Protein AF-A0A1A8PU04-F1 (afdb_monomer)

pLDDT: mean 86.47, std 7.39, range [62.0, 94.81]

Mean predicted aligned error: 5.09 Å

Structure (mmCIF, N/CA/C/O backbone):
data_AF-A0A1A8PU04-F1
#
_entry.id   AF-A0A1A8PU04-F1
#
loop_
_atom_site.group_PDB
_atom_site.id
_atom_site.type_symbol
_atom_site.label_atom_id
_atom_site.label_alt_id
_atom_site.label_comp_id
_atom_site.label_asym_id
_atom_site.label_entity_id
_atom_site.label_seq_id
_atom_site.pdbx_PDB_ins_code
_atom_site.Cartn_x
_atom_site.Cartn_y
_atom_site.Cartn_z
_atom_site.occupancy
_atom_site.B_iso_or_equiv
_atom_site.auth_seq_id
_atom_site.auth_comp_id
_atom_site.auth_asym_id
_atom_site.auth_atom_id
_atom_site.pdbx_PDB_model_num
ATOM 1 N N . MET A 1 1 ? -15.884 2.341 -3.266 1.00 71.75 1 MET A N 1
ATOM 2 C CA . MET A 1 1 ? -15.063 2.088 -2.058 1.00 71.75 1 MET A CA 1
ATOM 3 C C . MET A 1 1 ? -14.270 0.855 -2.393 1.00 71.75 1 MET A C 1
ATOM 5 O O . MET A 1 1 ? -14.904 -0.117 -2.758 1.00 71.75 1 MET A O 1
ATOM 9 N N . HIS A 1 2 ? -12.945 0.910 -2.339 1.00 84.69 2 HIS A N 1
ATOM 10 C CA . HIS A 1 2 ? -12.124 -0.139 -2.931 1.00 84.69 2 HIS A CA 1
ATOM 11 C C . HIS A 1 2 ? -11.698 -1.188 -1.906 1.00 84.69 2 HIS A C 1
ATOM 13 O O . HIS A 1 2 ? -11.709 -0.946 -0.691 1.00 84.69 2 HIS A O 1
ATOM 19 N N . VAL A 1 3 ? -11.259 -2.332 -2.421 1.00 87.44 3 VAL A N 1
ATOM 20 C CA . VAL A 1 3 ? -10.512 -3.346 -1.676 1.00 87.44 3 VAL A CA 1
ATOM 21 C C . VAL A 1 3 ? -9.138 -3.483 -2.315 1.00 87.44 3 VAL A C 1
ATOM 23 O O . VAL A 1 3 ? -9.044 -3.667 -3.527 1.00 87.44 3 VAL A O 1
ATOM 26 N N . LEU A 1 4 ? -8.089 -3.377 -1.499 1.00 90.62 4 LEU A N 1
ATOM 27 C CA . LEU A 1 4 ? -6.709 -3.594 -1.923 1.00 90.62 4 LEU A CA 1
ATOM 28 C C . LEU A 1 4 ? -6.301 -5.015 -1.545 1.00 90.62 4 LEU A C 1
ATOM 30 O O . LEU A 1 4 ? -6.400 -5.392 -0.372 1.00 90.62 4 LEU A O 1
ATOM 34 N N . MET A 1 5 ? -5.842 -5.787 -2.521 1.00 91.81 5 MET A N 1
ATOM 35 C CA . MET A 1 5 ? -5.307 -7.124 -2.300 1.00 91.81 5 MET A CA 1
ATOM 36 C C . MET A 1 5 ? -3.886 -7.221 -2.857 1.00 91.81 5 MET A C 1
ATOM 38 O O . MET A 1 5 ? -3.471 -6.421 -3.696 1.00 91.81 5 MET A O 1
ATOM 42 N N . THR A 1 6 ? -3.118 -8.165 -2.327 1.00 91.25 6 THR A N 1
ATOM 43 C CA . THR A 1 6 ? -1.840 -8.573 -2.909 1.00 91.25 6 THR A CA 1
ATOM 44 C C . THR A 1 6 ? -2.094 -9.527 -4.078 1.00 91.25 6 THR A C 1
ATOM 46 O O . THR A 1 6 ? -3.140 -10.175 -4.137 1.00 91.25 6 THR A O 1
ATOM 49 N N . ASP A 1 7 ? -1.121 -9.686 -4.966 1.00 87.69 7 ASP A N 1
ATOM 50 C CA . ASP A 1 7 ? -1.103 -10.713 -6.020 1.00 87.69 7 ASP A CA 1
ATOM 51 C C . ASP A 1 7 ? -1.276 -12.147 -5.490 1.00 87.69 7 ASP A C 1
ATOM 53 O O . ASP A 1 7 ? -1.918 -12.977 -6.130 1.00 87.69 7 ASP A O 1
ATOM 57 N N . GLU A 1 8 ? -0.796 -12.426 -4.275 1.00 88.50 8 GLU A N 1
ATOM 58 C CA . GLU A 1 8 ? -1.059 -13.689 -3.565 1.00 88.50 8 GLU A CA 1
ATOM 59 C C . GLU A 1 8 ? -2.519 -13.859 -3.080 1.00 88.50 8 GLU A C 1
ATOM 61 O O . GLU A 1 8 ? -2.841 -14.848 -2.421 1.00 88.50 8 GLU A O 1
ATOM 66 N N . GLY A 1 9 ? -3.411 -12.900 -3.348 1.00 88.94 9 GLY A N 1
ATOM 67 C CA . GLY A 1 9 ? -4.823 -12.944 -2.957 1.00 88.94 9 GLY A CA 1
ATOM 68 C C . GLY A 1 9 ? -5.105 -12.565 -1.499 1.00 88.94 9 GLY A C 1
ATOM 69 O O . GLY A 1 9 ? -6.198 -12.835 -1.000 1.00 88.94 9 GLY A O 1
ATOM 70 N N . LYS A 1 10 ? -4.149 -11.943 -0.794 1.00 91.19 10 LYS A N 1
ATOM 71 C CA . LYS A 1 10 ? -4.339 -11.482 0.590 1.00 91.19 10 LYS A CA 1
ATOM 72 C C . LYS A 1 10 ? -4.933 -10.083 0.621 1.00 91.19 10 LYS A C 1
ATOM 74 O O . LYS A 1 10 ? -4.483 -9.190 -0.086 1.00 91.19 10 LYS A O 1
ATOM 79 N N . TYR A 1 11 ? -5.882 -9.856 1.515 1.00 91.31 11 TYR A N 1
ATOM 80 C CA . TYR A 1 11 ? -6.489 -8.553 1.759 1.00 91.31 11 TYR A CA 1
ATOM 81 C C . TYR A 1 11 ? -5.567 -7.659 2.578 1.00 91.31 11 TYR A C 1
ATOM 83 O O . TYR A 1 11 ? -5.109 -8.052 3.651 1.00 91.31 11 TYR A O 1
ATOM 91 N N . VAL A 1 12 ? -5.362 -6.424 2.126 1.00 91.25 12 VAL A N 1
ATOM 92 C CA . VAL A 1 12 ? -4.657 -5.403 2.902 1.00 91.25 12 VAL A CA 1
ATOM 93 C C . VAL A 1 12 ? -5.647 -4.718 3.836 1.00 91.25 12 VAL A C 1
ATOM 95 O O . VAL A 1 12 ? -6.555 -4.008 3.401 1.00 91.25 12 VAL A O 1
ATOM 98 N N . VAL A 1 13 ? -5.480 -4.927 5.140 1.00 91.00 13 VAL A N 1
ATOM 99 C CA . VAL A 1 13 ? -6.405 -4.436 6.165 1.00 91.00 13 VAL A CA 1
ATOM 100 C C . VAL A 1 13 ? -5.680 -3.713 7.291 1.00 91.00 13 VAL A C 1
ATOM 102 O O . VAL A 1 13 ? -4.506 -3.952 7.570 1.00 91.00 13 VAL A O 1
ATOM 105 N N . VAL A 1 14 ? -6.421 -2.858 7.993 1.00 90.00 14 VAL A N 1
ATOM 106 C CA . VAL A 1 14 ? -5.985 -2.288 9.269 1.00 90.00 14 VAL A CA 1
ATOM 107 C C . VAL A 1 14 ? -6.185 -3.329 10.369 1.00 90.00 14 VAL A C 1
ATOM 109 O O . VAL A 1 14 ? -7.302 -3.796 10.589 1.00 90.00 14 VAL A O 1
ATOM 112 N N . GLN A 1 15 ? -5.117 -3.667 11.087 1.00 86.44 15 GLN A N 1
ATOM 113 C CA . GLN A 1 15 ? -5.163 -4.518 12.275 1.00 86.44 15 GLN A CA 1
ATOM 114 C C . GLN A 1 15 ? -4.695 -3.764 13.513 1.00 86.44 15 GLN A C 1
ATOM 116 O O . GLN A 1 15 ? -3.767 -2.959 13.458 1.00 86.44 15 GLN A O 1
ATOM 121 N N . ARG A 1 16 ? -5.309 -4.065 14.660 1.00 80.19 16 ARG A N 1
ATOM 122 C CA . ARG A 1 16 ? -4.827 -3.603 15.964 1.00 80.19 16 ARG A CA 1
ATOM 123 C C . ARG A 1 16 ? -3.724 -4.545 16.444 1.00 80.19 16 ARG A C 1
ATOM 125 O O . ARG A 1 16 ? -3.962 -5.739 16.606 1.00 80.19 16 ARG A O 1
ATOM 132 N N . SER A 1 17 ? -2.533 -4.010 16.683 1.00 71.31 17 SER A N 1
ATOM 133 C CA . SER A 1 17 ? -1.450 -4.736 17.348 1.00 71.31 17 SER A CA 1
ATOM 134 C C . SER A 1 17 ? -1.746 -4.926 18.842 1.00 71.31 17 SER A C 1
ATOM 136 O O . SER A 1 17 ? -2.577 -4.229 19.432 1.00 71.31 17 SER A O 1
ATOM 138 N N . SER A 1 18 ? -1.015 -5.835 19.490 1.00 67.12 18 SER A N 1
ATOM 139 C CA . SER A 1 18 ? -1.106 -6.086 20.937 1.00 67.12 18 SER A CA 1
ATOM 140 C C . SER A 1 18 ? -0.756 -4.873 21.814 1.00 67.12 18 SER A C 1
ATOM 142 O O . SER A 1 18 ? -1.066 -4.883 23.002 1.00 67.12 18 SER A O 1
ATOM 144 N N . LYS A 1 19 ? -0.149 -3.822 21.243 1.00 66.88 19 LYS A N 1
ATOM 145 C CA . LYS A 1 19 ? 0.235 -2.570 21.920 1.00 66.88 19 LYS A CA 1
ATOM 146 C C . LY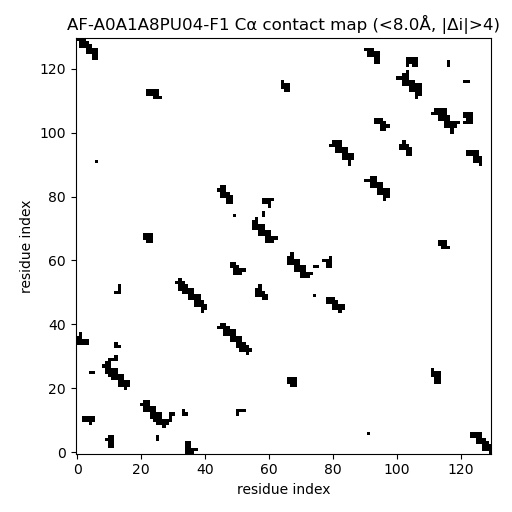S A 1 19 ? -0.692 -1.387 21.603 1.00 66.88 19 LYS A C 1
ATOM 148 O O . LYS A 1 19 ? -0.275 -0.243 21.704 1.00 66.88 19 LYS A O 1
ATOM 153 N N . GLU A 1 20 ? -1.920 -1.648 21.156 1.00 67.00 20 GLU A N 1
ATOM 154 C CA . GLU A 1 20 ? -2.908 -0.634 20.733 1.00 67.00 20 GLU A CA 1
ATOM 155 C C . GLU A 1 20 ? -2.551 0.209 19.497 1.00 67.00 20 GLU A C 1
ATOM 157 O O . GLU A 1 20 ? -3.391 0.972 19.023 1.00 67.00 20 GLU A O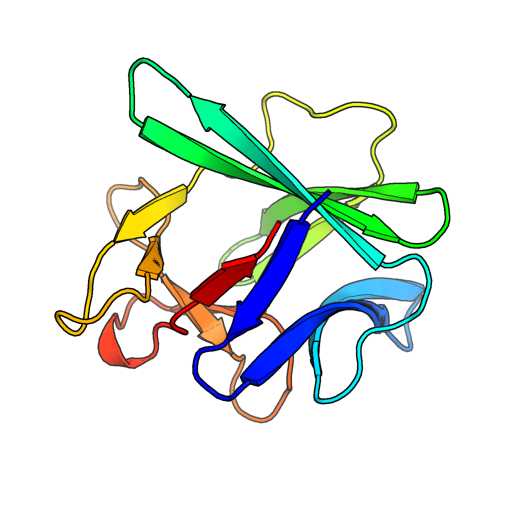 1
ATOM 162 N N . GLN A 1 21 ? -1.370 0.033 18.906 1.00 77.81 21 GLN A N 1
ATOM 163 C CA . GLN A 1 21 ? -1.044 0.645 17.620 1.00 77.81 21 GLN A CA 1
ATOM 164 C C . GLN A 1 21 ? -1.736 -0.092 16.474 1.00 77.81 21 GLN A C 1
ATOM 166 O O . GLN A 1 21 ? -1.770 -1.324 16.454 1.00 77.81 21 GLN A O 1
ATOM 171 N N . HIS A 1 22 ? -2.275 0.661 15.517 1.00 87.00 22 HIS A N 1
ATOM 172 C CA . HIS A 1 22 ? -2.831 0.106 14.288 1.00 87.00 22 HIS A CA 1
ATOM 173 C C . HIS A 1 22 ? -1.724 -0.043 13.242 1.00 87.00 22 HIS A C 1
ATOM 175 O O . HIS A 1 22 ? -0.879 0.836 13.105 1.00 87.00 22 HIS A O 1
ATOM 181 N N . GLN A 1 23 ? -1.747 -1.143 12.497 1.00 88.62 23 GLN A N 1
ATOM 182 C CA . GLN A 1 23 ? -0.786 -1.451 11.437 1.00 88.62 23 GLN A CA 1
ATOM 183 C C . GLN A 1 23 ? -1.510 -1.976 10.196 1.00 88.62 23 GLN A C 1
ATOM 185 O O . GLN A 1 23 ? -2.609 -2.525 10.312 1.00 88.62 23 GLN A O 1
ATOM 190 N N . LEU A 1 24 ? -0.899 -1.826 9.019 1.00 90.19 24 LEU A N 1
ATOM 191 C CA . LEU A 1 24 ? -1.387 -2.494 7.816 1.00 90.19 24 LEU A CA 1
ATOM 192 C C . LEU A 1 24 ? -0.835 -3.906 7.727 1.00 90.19 24 LEU A C 1
ATOM 194 O O . LEU A 1 24 ? 0.373 -4.116 7.842 1.00 90.19 24 LEU A O 1
ATOM 198 N N . ALA A 1 25 ? -1.731 -4.855 7.478 1.00 90.31 25 ALA A N 1
ATOM 199 C CA . ALA A 1 25 ? -1.378 -6.248 7.297 1.00 90.31 25 ALA A CA 1
ATOM 200 C C . ALA A 1 25 ? -2.080 -6.872 6.086 1.00 90.31 25 ALA A C 1
ATOM 202 O O . ALA A 1 25 ? -3.226 -6.538 5.795 1.00 90.31 25 ALA A O 1
ATOM 203 N N . ALA A 1 26 ? -1.396 -7.797 5.416 1.00 91.44 26 ALA A N 1
ATOM 204 C CA . ALA A 1 26 ? -1.917 -8.647 4.355 1.00 91.44 26 ALA A CA 1
ATOM 205 C C . ALA A 1 26 ? -2.425 -9.974 4.945 1.00 91.44 26 ALA A C 1
ATOM 207 O O . ALA A 1 26 ? -1.641 -10.778 5.446 1.00 91.44 26 ALA A O 1
ATOM 208 N N . VAL A 1 27 ? -3.733 -10.216 4.900 1.00 90.62 27 VAL A N 1
ATOM 209 C CA . VAL A 1 27 ? -4.384 -11.360 5.559 1.00 90.62 27 VAL A CA 1
ATOM 210 C C . VAL A 1 27 ? -5.335 -12.107 4.632 1.00 90.62 27 VAL A C 1
ATOM 212 O O . VAL A 1 27 ? -5.853 -11.540 3.680 1.00 90.62 27 VAL A O 1
ATOM 215 N N . ASP A 1 28 ? -5.645 -13.362 4.951 1.00 90.62 28 ASP A N 1
ATOM 216 C CA . ASP A 1 28 ? -6.498 -14.203 4.094 1.00 90.62 28 ASP A CA 1
ATOM 217 C C . ASP A 1 28 ? -7.983 -13.800 4.109 1.00 90.62 28 ASP A C 1
ATOM 219 O O . ASP A 1 28 ? -8.751 -14.206 3.241 1.00 90.62 28 ASP A O 1
ATOM 223 N N . THR A 1 29 ? -8.421 -13.013 5.099 1.00 87.25 29 THR A N 1
ATOM 224 C CA . THR A 1 29 ? -9.834 -12.638 5.259 1.00 87.25 29 THR A CA 1
ATOM 225 C C . THR A 1 29 ? -10.028 -11.134 5.383 1.00 87.25 29 THR A C 1
ATOM 227 O O . THR A 1 29 ? -9.399 -10.462 6.204 1.00 87.25 29 THR A O 1
ATOM 230 N N . GLN A 1 30 ? -10.960 -10.592 4.600 1.00 81.50 30 GLN A N 1
ATOM 231 C CA . GLN A 1 30 ? -11.364 -9.201 4.739 1.00 81.50 30 GLN A CA 1
ATOM 232 C C . GLN A 1 30 ? -12.206 -9.023 6.006 1.00 81.50 30 GLN A C 1
ATOM 234 O O . GLN A 1 30 ? -13.238 -9.667 6.191 1.00 81.50 30 GLN A O 1
ATOM 239 N N . SER A 1 31 ? -11.785 -8.113 6.883 1.00 77.19 31 SER A N 1
ATOM 240 C CA . SER A 1 31 ? -12.599 -7.742 8.042 1.00 77.19 31 SER A CA 1
ATOM 241 C C . SER A 1 31 ? -13.783 -6.861 7.607 1.00 77.19 31 SER A C 1
ATOM 243 O O . SER A 1 31 ? -13.568 -5.899 6.862 1.00 77.19 31 SER A O 1
ATOM 245 N N . PRO A 1 32 ? -15.019 -7.127 8.081 1.00 72.75 32 PRO A N 1
ATOM 246 C CA . PRO A 1 32 ? -16.181 -6.295 7.781 1.00 72.75 32 PRO A CA 1
ATOM 247 C C . PRO A 1 32 ? -15.947 -4.838 8.194 1.00 72.75 32 PRO A C 1
ATOM 249 O O . PRO A 1 32 ? -15.476 -4.566 9.300 1.00 72.75 32 PRO A O 1
ATOM 252 N N . GLY A 1 33 ? -16.284 -3.897 7.310 1.00 73.44 33 GLY A N 1
ATOM 253 C CA . GLY A 1 33 ? -16.077 -2.468 7.559 1.00 73.44 33 GLY A CA 1
ATOM 254 C C . GLY A 1 33 ? -14.634 -1.993 7.366 1.00 73.44 33 GLY A C 1
ATOM 255 O O . GLY A 1 33 ? -14.301 -0.906 7.837 1.00 73.44 33 GLY A O 1
ATOM 256 N N . THR A 1 34 ? -13.788 -2.781 6.693 1.00 81.81 34 THR A N 1
ATOM 257 C CA . THR A 1 34 ? -12.505 -2.307 6.163 1.00 81.81 34 THR A CA 1
ATOM 258 C C . THR A 1 34 ? -12.628 -2.005 4.672 1.00 81.81 34 THR A C 1
ATOM 260 O O . THR A 1 34 ? -13.020 -2.875 3.893 1.00 81.81 34 THR A O 1
ATOM 263 N N . SER A 1 35 ? -12.271 -0.789 4.270 1.00 87.44 35 SER A N 1
ATOM 264 C CA . SER A 1 35 ? -12.199 -0.372 2.864 1.00 87.44 35 SER A CA 1
ATOM 265 C C . SER A 1 35 ? -11.021 0.570 2.645 1.00 87.44 35 SER A C 1
ATOM 267 O O . SER A 1 35 ? -10.436 1.073 3.607 1.00 87.44 35 SER A O 1
ATOM 269 N N . VAL A 1 36 ? -10.673 0.809 1.385 1.00 90.06 36 VAL A N 1
ATOM 270 C CA . VAL A 1 36 ? -9.663 1.797 1.016 1.00 90.06 36 VAL A CA 1
ATOM 271 C C . VAL A 1 36 ? -10.260 2.856 0.091 1.00 90.06 36 VAL A C 1
ATOM 273 O O . VAL A 1 36 ? -11.025 2.572 -0.836 1.00 90.06 36 VAL A O 1
ATOM 276 N N . GLU A 1 37 ? -9.928 4.106 0.375 1.00 90.62 37 GLU A N 1
ATOM 277 C CA . GLU A 1 37 ? -10.146 5.248 -0.499 1.00 90.62 37 GLU A CA 1
ATOM 278 C C . GLU A 1 37 ? -8.816 5.535 -1.207 1.00 90.62 37 GLU A C 1
ATOM 280 O O . GLU A 1 37 ? -7.782 5.697 -0.554 1.00 90.62 37 GLU A O 1
ATOM 285 N N . ILE A 1 38 ? -8.835 5.579 -2.538 1.00 89.62 38 ILE A N 1
ATOM 286 C CA . ILE A 1 38 ? -7.652 5.864 -3.354 1.00 89.62 38 ILE A CA 1
ATOM 287 C C . ILE A 1 38 ? -7.816 7.269 -3.914 1.00 89.62 38 ILE A C 1
ATOM 289 O O . ILE A 1 38 ? -8.811 7.574 -4.571 1.00 89.62 38 ILE A O 1
ATOM 293 N N . LYS A 1 39 ? -6.849 8.136 -3.629 1.00 89.56 39 LYS A N 1
ATOM 294 C CA . LYS A 1 39 ? -6.767 9.473 -4.209 1.00 89.56 39 LYS A CA 1
ATOM 295 C C . LYS A 1 39 ? -5.701 9.494 -5.277 1.00 89.56 39 LYS A C 1
ATOM 297 O O . LYS A 1 39 ? -4.574 9.108 -4.991 1.00 89.56 39 LYS A O 1
ATOM 302 N N . THR A 1 40 ? -6.048 10.007 -6.448 1.00 90.06 40 THR A N 1
ATOM 303 C CA . THR A 1 40 ? -5.103 10.229 -7.540 1.00 90.06 40 THR A CA 1
ATOM 304 C C . THR A 1 40 ? -4.828 11.720 -7.679 1.00 90.06 40 THR A C 1
ATOM 306 O O . THR A 1 40 ? -5.752 12.530 -7.656 1.00 90.06 40 THR A O 1
ATOM 309 N N . ASP A 1 41 ? -3.557 12.080 -7.790 1.00 88.62 41 ASP A N 1
ATOM 310 C CA . ASP A 1 41 ? -3.123 13.409 -8.203 1.00 88.62 41 ASP A CA 1
ATOM 311 C C . ASP A 1 41 ? -3.106 13.444 -9.737 1.00 88.62 41 ASP A C 1
ATOM 313 O O . ASP A 1 41 ? -2.350 12.698 -10.357 1.00 88.62 41 ASP A O 1
ATOM 317 N N . GLU A 1 42 ? -3.972 14.251 -10.350 1.00 87.06 42 GLU A N 1
ATOM 318 C CA . GLU A 1 42 ? -4.173 14.274 -11.810 1.00 87.06 42 GLU A CA 1
ATOM 319 C C . GLU A 1 42 ? -2.910 14.698 -12.579 1.00 87.06 42 GLU A C 1
ATOM 321 O O . GLU A 1 42 ? -2.625 14.160 -13.650 1.00 87.06 42 GLU A O 1
ATOM 326 N N . ASP A 1 43 ? -2.114 15.611 -12.015 1.00 86.81 43 ASP A N 1
ATOM 327 C CA . ASP A 1 43 ? -0.933 16.166 -12.682 1.00 86.81 43 ASP A CA 1
ATOM 328 C C . ASP A 1 43 ? 0.230 15.170 -12.696 1.00 86.81 43 ASP A C 1
ATOM 330 O O . ASP A 1 43 ? 0.916 14.983 -13.703 1.00 86.81 43 ASP A O 1
ATOM 334 N N . SER A 1 44 ? 0.464 14.511 -11.564 1.00 86.06 44 SER A N 1
ATOM 335 C CA . SER A 1 44 ? 1.605 13.616 -11.378 1.00 86.06 44 SER A CA 1
ATOM 336 C C . SER A 1 44 ? 1.256 12.131 -11.460 1.00 86.06 44 SER A C 1
ATOM 338 O O . SER A 1 44 ? 2.157 11.292 -11.396 1.00 86.06 44 SER A O 1
ATOM 340 N N . LYS A 1 45 ? -0.034 11.798 -11.609 1.00 87.00 45 LYS A N 1
ATOM 341 C CA . LYS A 1 45 ? -0.600 10.435 -11.600 1.00 87.00 45 LYS A CA 1
ATOM 342 C C . LYS A 1 45 ? -0.254 9.628 -10.345 1.00 87.00 45 LYS A C 1
ATOM 344 O O . LYS A 1 45 ? -0.289 8.397 -10.357 1.00 87.00 45 LYS A O 1
ATOM 349 N N . LYS A 1 46 ? 0.107 10.312 -9.259 1.00 90.44 46 LYS A N 1
ATOM 350 C CA . LYS A 1 46 ? 0.448 9.684 -7.981 1.00 90.44 46 LYS A CA 1
ATOM 351 C C . LYS A 1 46 ? -0.805 9.224 -7.277 1.00 90.44 46 LYS A C 1
ATOM 353 O O . LYS A 1 46 ? -1.860 9.830 -7.433 1.00 90.44 46 LYS A O 1
ATOM 358 N N . VAL A 1 47 ? -0.655 8.211 -6.435 1.00 92.12 47 VAL A N 1
ATOM 359 C CA . VAL A 1 47 ? -1.754 7.703 -5.623 1.00 92.12 47 VAL A CA 1
ATOM 360 C C . VAL A 1 47 ? -1.447 7.802 -4.139 1.00 92.12 47 VAL A C 1
ATOM 362 O O . VAL A 1 47 ? -0.344 7.495 -3.697 1.00 92.12 47 VAL A O 1
ATOM 365 N N . ALA A 1 48 ? -2.434 8.213 -3.359 1.00 91.88 48 ALA A N 1
ATOM 366 C CA . ALA A 1 48 ? -2.412 8.142 -1.908 1.00 91.88 48 ALA A CA 1
ATOM 367 C C . ALA A 1 48 ? -3.571 7.262 -1.441 1.00 91.88 48 ALA A C 1
ATOM 369 O O . ALA A 1 48 ? -4.675 7.326 -1.986 1.00 91.88 48 ALA A O 1
ATOM 370 N N . PHE A 1 49 ? -3.326 6.449 -0.418 1.00 91.75 49 PHE A N 1
ATOM 371 C CA . PHE A 1 49 ? -4.329 5.543 0.133 1.00 91.75 49 PHE A CA 1
ATOM 372 C C . PHE A 1 49 ? -4.790 6.055 1.496 1.00 91.75 49 PHE A C 1
ATOM 374 O O . PHE A 1 49 ? -3.975 6.460 2.329 1.00 91.75 49 PHE A O 1
ATOM 381 N N . CYS A 1 50 ? -6.098 6.020 1.724 1.00 91.44 50 CYS A N 1
ATOM 382 C CA . CYS A 1 50 ? -6.715 6.252 3.022 1.00 91.44 50 CYS A CA 1
ATOM 383 C C . CYS A 1 50 ? -7.502 5.000 3.402 1.00 91.44 50 CYS A C 1
ATOM 385 O O . CYS A 1 50 ? -8.446 4.616 2.714 1.00 91.44 50 CYS A O 1
ATOM 387 N N . PHE A 1 51 ? -7.119 4.354 4.496 1.00 91.31 51 PHE A N 1
ATOM 388 C CA . PHE A 1 51 ? -7.789 3.146 4.958 1.00 91.31 51 PHE A CA 1
ATOM 389 C C . PHE A 1 51 ? -8.915 3.513 5.909 1.00 91.31 51 PHE A C 1
ATOM 391 O O . PHE A 1 51 ? -8.723 4.281 6.845 1.00 91.31 51 PHE A O 1
ATOM 398 N N . VAL A 1 52 ? -10.090 2.940 5.698 1.00 89.25 52 VAL A N 1
ATOM 399 C CA . VAL A 1 52 ? -11.227 3.071 6.604 1.00 89.25 52 VAL A CA 1
ATOM 400 C C . VAL A 1 52 ? -11.373 1.754 7.335 1.00 89.25 52 VAL A C 1
ATOM 402 O O . VAL A 1 52 ? -11.491 0.714 6.694 1.00 89.25 52 VAL A O 1
ATOM 405 N N . HIS A 1 53 ? -11.372 1.788 8.663 1.00 88.38 53 HIS A N 1
ATOM 406 C CA . HIS A 1 53 ? -11.676 0.628 9.490 1.00 88.38 53 HIS A CA 1
ATOM 407 C C . HIS A 1 53 ? -12.740 1.004 10.517 1.00 88.38 53 HIS A C 1
ATOM 409 O O . HIS A 1 53 ? -12.538 1.896 11.347 1.00 88.38 53 HIS A O 1
ATOM 415 N N . LYS A 1 54 ? -13.886 0.317 10.451 1.00 85.00 54 LYS A N 1
ATOM 416 C CA . LYS A 1 54 ? -15.107 0.641 11.201 1.00 85.00 54 LYS A CA 1
ATOM 417 C C . LYS A 1 54 ? -15.593 2.052 10.852 1.00 85.00 54 LYS A C 1
ATOM 419 O O . LYS A 1 54 ? -16.206 2.237 9.809 1.00 85.00 54 LYS A O 1
ATOM 424 N N . SER A 1 55 ? -15.276 3.037 11.690 1.00 85.19 55 SER A N 1
ATOM 425 C CA . SER A 1 55 ? -15.665 4.444 11.513 1.00 85.19 55 SER A CA 1
ATOM 426 C C . SER A 1 55 ? -14.471 5.396 11.572 1.00 85.19 55 SER A C 1
ATOM 428 O O . SER A 1 55 ? -14.650 6.611 11.610 1.00 85.19 55 SER A O 1
ATOM 430 N N . THR A 1 56 ? -13.252 4.857 11.611 1.00 87.88 56 THR A N 1
ATOM 431 C CA . THR A 1 56 ? -12.021 5.642 11.686 1.00 87.88 56 THR A CA 1
ATOM 432 C C . THR A 1 56 ? -11.308 5.562 10.347 1.00 87.88 56 THR A C 1
ATOM 434 O O . THR A 1 56 ? -11.100 4.468 9.816 1.00 87.88 56 THR A O 1
ATOM 437 N N . ARG A 1 57 ? -10.939 6.722 9.796 1.00 90.81 57 ARG A N 1
ATOM 438 C CA . ARG A 1 57 ? -10.038 6.791 8.646 1.00 90.81 57 ARG A CA 1
ATOM 439 C C . ARG A 1 57 ? -8.602 6.892 9.136 1.00 90.81 57 ARG A C 1
ATOM 441 O O . ARG A 1 57 ? -8.330 7.516 10.160 1.00 90.81 57 ARG A O 1
ATOM 448 N N . TYR A 1 58 ? -7.698 6.302 8.378 1.00 91.75 58 TYR A N 1
ATOM 449 C CA . TYR A 1 58 ? -6.274 6.281 8.639 1.00 91.75 58 TYR A CA 1
ATOM 450 C C . TYR A 1 58 ? -5.538 6.721 7.380 1.00 91.75 58 TYR A C 1
ATOM 452 O O . TYR A 1 58 ? -5.789 6.200 6.290 1.00 91.75 58 TYR A O 1
ATOM 460 N N . ILE A 1 59 ? -4.627 7.673 7.543 1.00 92.25 59 ILE A N 1
ATOM 461 C CA . ILE A 1 59 ? -3.655 8.038 6.513 1.00 92.25 59 ILE A CA 1
ATOM 462 C C . ILE A 1 59 ? -2.374 7.233 6.718 1.00 92.25 59 ILE A C 1
ATOM 464 O O . ILE A 1 59 ? -2.099 6.757 7.824 1.00 92.25 59 ILE A O 1
ATOM 468 N N . LEU A 1 60 ? -1.587 7.096 5.655 1.00 91.94 60 LEU A N 1
ATOM 469 C CA . LEU A 1 60 ? -0.312 6.400 5.703 1.00 91.94 60 LEU A CA 1
ATOM 470 C C . LEU A 1 60 ? 0.814 7.385 5.993 1.00 91.94 60 LEU A C 1
ATOM 472 O O . LEU A 1 60 ? 0.938 8.432 5.354 1.00 91.94 60 LEU A O 1
ATOM 476 N N . LYS A 1 61 ? 1.667 7.012 6.942 1.00 90.25 61 LYS A N 1
ATOM 477 C CA . LYS A 1 61 ? 2.869 7.743 7.327 1.00 90.25 61 LYS A CA 1
ATOM 478 C C . LYS A 1 61 ? 4.095 6.873 7.139 1.00 90.25 61 LYS A C 1
ATOM 480 O O . LYS A 1 61 ? 4.063 5.667 7.367 1.00 90.25 61 LYS A O 1
ATOM 485 N N . LYS A 1 62 ? 5.184 7.499 6.701 1.00 87.75 62 LYS A N 1
ATOM 486 C CA . LYS A 1 62 ? 6.488 6.847 6.612 1.00 87.75 62 LYS A CA 1
ATOM 487 C C . LYS A 1 62 ? 7.250 7.233 7.863 1.00 87.75 62 LYS A C 1
ATOM 489 O O . LYS A 1 62 ? 7.487 8.421 8.078 1.00 87.75 62 LYS A O 1
ATOM 494 N N . HIS A 1 63 ? 7.667 6.239 8.627 1.00 85.81 63 HIS A N 1
ATOM 495 C CA . HIS A 1 63 ? 8.607 6.420 9.718 1.00 85.81 63 HIS A CA 1
ATOM 496 C C . HIS A 1 63 ? 9.823 5.541 9.421 1.00 85.81 63 HIS A C 1
ATOM 498 O O . HIS A 1 63 ? 9.748 4.321 9.450 1.00 85.81 63 HIS A O 1
ATOM 504 N N . GLU A 1 64 ? 10.936 6.152 9.012 1.00 85.25 64 GLU A N 1
ATOM 505 C CA . GLU A 1 64 ? 12.115 5.424 8.516 1.00 85.25 64 GLU A CA 1
ATOM 506 C C . GLU A 1 64 ? 11.778 4.437 7.371 1.00 85.25 64 GLU A C 1
ATOM 508 O O . GLU A 1 64 ? 11.458 4.873 6.261 1.00 85.25 64 GLU A O 1
ATOM 513 N N . LYS A 1 65 ? 11.859 3.120 7.621 1.00 85.50 65 LYS A N 1
ATOM 514 C CA . LYS A 1 65 ? 11.496 2.035 6.688 1.00 85.50 65 LYS A CA 1
ATOM 515 C C . LYS A 1 65 ? 10.195 1.320 7.072 1.00 85.50 65 LYS A C 1
ATOM 517 O O . LYS A 1 65 ? 9.864 0.289 6.490 1.00 85.50 65 LYS A O 1
ATOM 522 N N . THR A 1 66 ? 9.439 1.847 8.030 1.00 86.00 66 THR A N 1
ATOM 523 C CA . THR A 1 66 ? 8.127 1.315 8.401 1.00 86.00 66 THR A CA 1
ATOM 524 C C . THR A 1 66 ? 7.007 2.173 7.832 1.00 86.00 66 THR A C 1
ATOM 526 O O . THR A 1 66 ? 7.160 3.367 7.546 1.00 86.00 66 THR A O 1
ATOM 529 N N . LEU A 1 67 ? 5.868 1.516 7.637 1.00 89.00 67 LEU A N 1
ATOM 530 C CA . LEU A 1 67 ? 4.622 2.152 7.263 1.00 89.00 67 LEU A CA 1
ATOM 531 C C . LEU A 1 67 ? 3.728 2.196 8.504 1.00 89.00 67 LEU A C 1
ATOM 533 O O . LEU A 1 67 ? 3.449 1.170 9.123 1.00 89.00 67 LEU A O 1
ATOM 537 N N . GLU A 1 68 ? 3.294 3.395 8.866 1.00 89.25 68 GLU A N 1
ATOM 538 C CA . GLU A 1 68 ? 2.481 3.660 10.047 1.00 89.25 68 GLU A CA 1
ATOM 539 C C . GLU A 1 68 ? 1.104 4.189 9.652 1.00 89.25 68 GLU A C 1
ATOM 541 O O . GLU A 1 68 ? 0.931 4.823 8.607 1.00 89.25 68 GLU A O 1
ATOM 546 N N . LEU A 1 69 ? 0.116 3.921 10.505 1.00 90.56 69 LEU A N 1
ATOM 547 C CA . LEU A 1 69 ? -1.246 4.414 10.349 1.00 90.56 69 LEU A CA 1
ATOM 548 C C . LEU A 1 69 ? -1.512 5.522 11.360 1.00 90.56 69 LEU A C 1
ATOM 550 O O . LEU A 1 69 ? -1.476 5.293 12.569 1.00 90.56 69 LEU A O 1
ATOM 554 N N . GLU A 1 70 ? -1.862 6.701 10.859 1.00 90.50 70 GLU A N 1
ATOM 555 C CA . GLU A 1 70 ? -2.280 7.829 11.688 1.00 90.50 70 GLU A CA 1
ATOM 556 C C . GLU A 1 70 ? -3.790 8.059 11.514 1.00 90.50 70 GLU A C 1
ATOM 558 O O . GLU A 1 70 ? -4.247 8.258 10.383 1.00 90.50 70 GLU A O 1
ATOM 563 N N . PRO A 1 71 ? -4.595 8.023 12.594 1.00 90.69 71 PRO A N 1
ATOM 564 C CA . PRO A 1 71 ? -6.012 8.355 12.518 1.00 90.69 71 PRO A CA 1
ATOM 565 C C . PRO A 1 71 ? -6.226 9.778 12.003 1.00 90.69 71 PRO A C 1
ATOM 567 O O . PRO A 1 71 ? -5.567 10.720 12.444 1.00 90.69 71 PRO A O 1
ATOM 570 N N . SER A 1 72 ? -7.196 9.959 11.112 1.00 87.12 72 SER A N 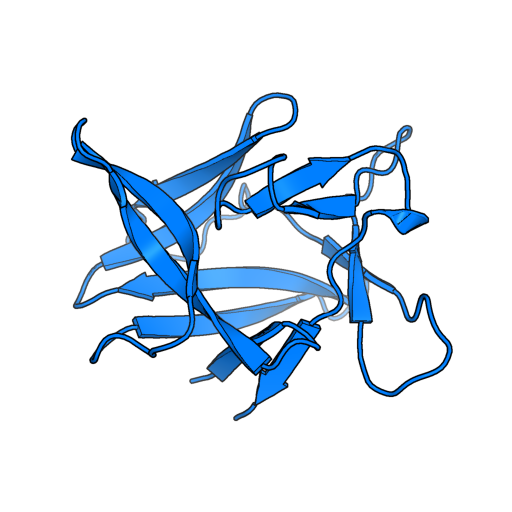1
ATOM 571 C CA . SER A 1 72 ? -7.558 11.281 10.615 1.00 87.12 72 SER A CA 1
ATOM 572 C C . SER A 1 72 ? -9.047 11.396 10.319 1.00 87.12 72 SER A C 1
ATOM 574 O O . SER A 1 72 ? -9.687 10.433 9.905 1.00 87.12 72 SER A O 1
ATOM 576 N N . SER A 1 73 ? -9.620 12.579 10.531 1.00 79.25 73 SER A N 1
ATOM 577 C CA . SER A 1 73 ? -10.999 12.879 10.130 1.00 79.25 73 SER A CA 1
ATOM 578 C C . SER A 1 73 ? -11.116 13.099 8.620 1.00 79.25 73 SER A C 1
ATOM 580 O O . SER A 1 73 ? -12.139 12.762 8.017 1.00 79.25 73 SER A O 1
ATOM 582 N N . GLU A 1 74 ? -10.052 13.619 8.006 1.00 74.12 74 GLU A N 1
ATOM 583 C CA . GLU A 1 74 ? -9.998 14.010 6.602 1.00 74.12 74 GLU A CA 1
ATOM 584 C C . GLU A 1 74 ? -8.683 13.549 5.962 1.00 74.12 74 GLU A C 1
ATOM 586 O O . GLU A 1 74 ? -7.673 13.399 6.647 1.00 74.12 74 GLU A O 1
ATOM 591 N N . PRO A 1 75 ? -8.648 13.325 4.642 1.00 67.38 75 PRO A N 1
ATOM 592 C CA . PRO A 1 75 ? -7.394 13.076 3.946 1.00 67.38 75 PRO A CA 1
ATOM 593 C C . PRO A 1 75 ? -6.477 14.300 4.059 1.00 67.38 75 PRO A C 1
ATOM 595 O O . PRO A 1 75 ? -6.849 15.393 3.631 1.00 67.38 75 PRO A O 1
ATOM 598 N N . ARG A 1 76 ? -5.280 14.115 4.614 1.00 77.81 76 ARG A N 1
ATOM 599 C CA . ARG A 1 76 ? -4.330 15.204 4.857 1.00 77.81 76 ARG A CA 1
ATOM 600 C C . ARG A 1 76 ? -3.248 15.293 3.773 1.00 77.81 76 ARG A C 1
ATOM 602 O O . ARG A 1 76 ? -2.900 14.269 3.181 1.00 77.81 76 ARG A O 1
ATOM 609 N N . PRO A 1 77 ? -2.686 16.493 3.527 1.00 75.62 77 PRO A N 1
ATOM 610 C CA . PRO A 1 77 ? -1.643 16.696 2.516 1.00 75.62 77 PRO A CA 1
ATOM 611 C C . PRO A 1 77 ? -0.331 15.970 2.834 1.00 75.62 77 PRO A C 1
ATOM 613 O O . PRO A 1 77 ? 0.463 15.714 1.937 1.00 75.62 77 PRO A O 1
ATOM 616 N N . ASP A 1 78 ? -0.110 15.614 4.096 1.00 84.12 78 ASP A N 1
ATOM 617 C CA . ASP A 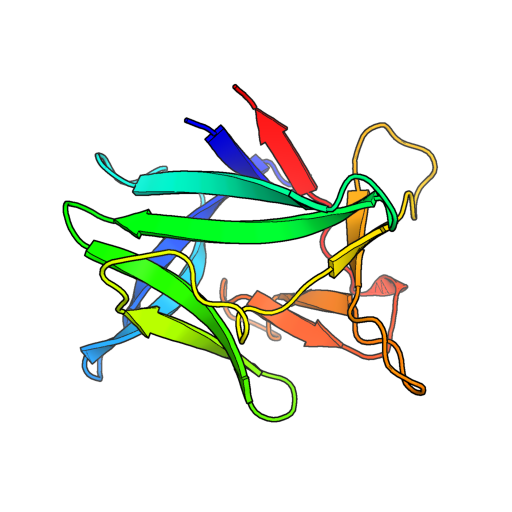1 78 ? 1.072 14.908 4.576 1.00 84.12 78 ASP A CA 1
ATOM 618 C C . ASP A 1 78 ? 0.905 13.376 4.597 1.00 84.12 78 ASP A C 1
ATOM 620 O O . ASP A 1 78 ? 1.660 12.687 5.291 1.00 84.12 78 ASP A O 1
ATOM 624 N N . ASN A 1 79 ? -0.081 12.850 3.861 1.00 89.69 79 ASN A N 1
ATOM 625 C CA . ASN A 1 79 ? -0.167 11.434 3.509 1.00 89.69 79 ASN A CA 1
ATOM 626 C C . ASN A 1 79 ? 0.978 11.061 2.549 1.00 89.69 79 ASN A C 1
ATOM 628 O O . ASN A 1 79 ? 1.438 11.893 1.762 1.00 89.69 79 ASN A O 1
ATOM 632 N N . ILE A 1 80 ? 1.434 9.809 2.588 1.00 90.75 80 ILE A N 1
ATOM 633 C CA . ILE A 1 80 ? 2.406 9.331 1.603 1.00 90.75 80 ILE A CA 1
ATOM 634 C C . ILE A 1 80 ? 1.737 9.241 0.226 1.00 90.75 80 ILE A C 1
ATOM 636 O O . ILE A 1 80 ? 0.669 8.646 0.071 1.00 90.75 80 ILE A O 1
ATOM 640 N N . TRP A 1 81 ? 2.425 9.779 -0.778 1.00 91.69 81 TRP A N 1
ATOM 641 C CA . TRP A 1 81 ? 2.090 9.613 -2.186 1.00 91.69 81 TRP A CA 1
ATOM 642 C C . TRP A 1 81 ? 3.021 8.589 -2.831 1.00 91.69 81 TRP A C 1
ATOM 644 O O . TRP A 1 81 ? 4.245 8.673 -2.699 1.00 91.69 81 TRP A O 1
ATOM 654 N N . PHE A 1 82 ? 2.431 7.643 -3.551 1.00 93.69 82 PHE A N 1
ATOM 655 C CA . PHE A 1 82 ? 3.117 6.545 -4.211 1.00 93.69 82 PHE A CA 1
ATOM 656 C C . PHE A 1 82 ? 3.038 6.669 -5.727 1.00 93.69 82 PHE A C 1
ATOM 658 O O . PHE A 1 82 ? 2.064 7.183 -6.281 1.00 93.69 82 PHE A O 1
ATOM 665 N N . SER A 1 83 ? 4.054 6.132 -6.394 1.00 93.88 83 SER A N 1
ATOM 666 C CA . SER A 1 83 ? 3.968 5.790 -7.812 1.00 93.88 83 SER A CA 1
ATOM 667 C C . SER A 1 83 ? 3.479 4.348 -7.936 1.00 93.88 83 SER A C 1
ATOM 669 O O . SER A 1 83 ? 3.993 3.472 -7.238 1.00 93.88 83 SER A O 1
ATOM 671 N N . LYS A 1 84 ? 2.491 4.105 -8.808 1.00 92.69 84 LYS A N 1
ATOM 672 C CA . LYS A 1 84 ? 2.144 2.749 -9.255 1.00 92.69 84 LYS A CA 1
ATOM 673 C C . LYS A 1 84 ? 3.144 2.344 -10.338 1.00 92.69 84 LYS A C 1
ATOM 675 O O . LYS A 1 84 ? 3.247 3.032 -11.352 1.00 92.69 84 LYS 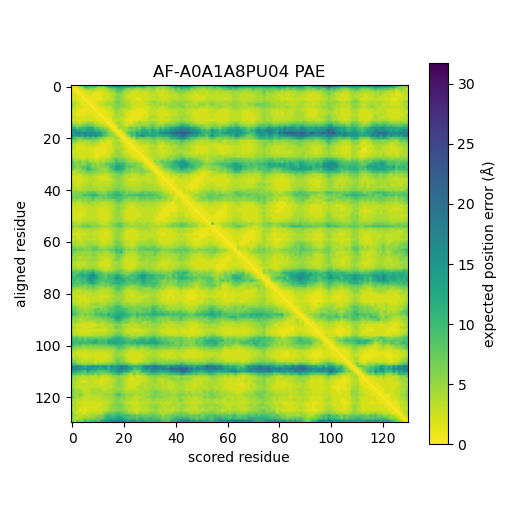A O 1
ATOM 680 N N . GLU A 1 85 ? 3.885 1.265 -10.122 1.00 91.75 85 GLU A N 1
ATOM 681 C CA . GLU A 1 85 ? 4.886 0.759 -11.067 1.00 91.75 85 GLU A CA 1
ATOM 682 C C . GLU A 1 85 ? 4.500 -0.649 -11.529 1.00 91.75 85 GLU A C 1
ATOM 684 O O . GLU A 1 85 ? 4.237 -1.515 -10.703 1.00 91.75 85 GLU A O 1
ATOM 689 N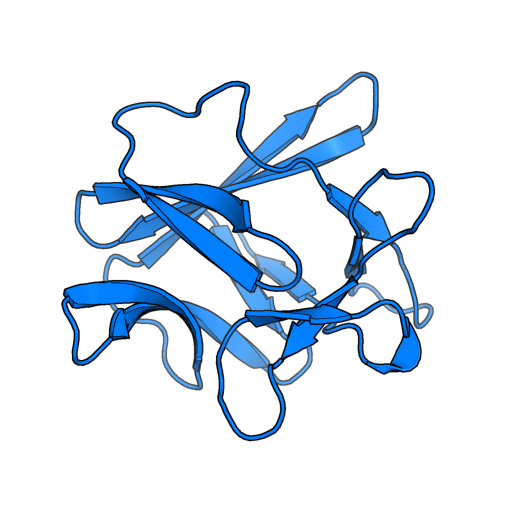 N . ASN A 1 86 ? 4.470 -0.892 -12.841 1.00 90.19 86 ASN A N 1
ATOM 690 C CA . ASN A 1 86 ? 4.325 -2.245 -13.375 1.00 90.19 86 ASN A CA 1
ATOM 691 C C . ASN A 1 86 ? 5.706 -2.917 -13.353 1.00 90.19 86 ASN A C 1
ATOM 693 O O . ASN A 1 86 ? 6.569 -2.568 -14.161 1.00 90.19 86 ASN A O 1
ATOM 697 N N . LEU A 1 87 ? 5.929 -3.804 -12.380 1.00 84.62 87 LEU A N 1
ATOM 698 C CA . LEU A 1 87 ? 7.245 -4.391 -12.112 1.00 84.62 87 LEU A CA 1
ATOM 699 C C . LEU A 1 87 ? 7.454 -5.759 -12.774 1.00 84.62 87 LEU A C 1
ATOM 701 O O . LEU A 1 87 ? 8.600 -6.145 -12.997 1.00 84.62 87 LEU A O 1
ATOM 705 N N . ASP A 1 88 ? 6.382 -6.477 -13.107 1.00 82.06 88 ASP A N 1
ATOM 706 C CA . ASP A 1 88 ? 6.425 -7.856 -13.615 1.00 82.06 88 ASP A C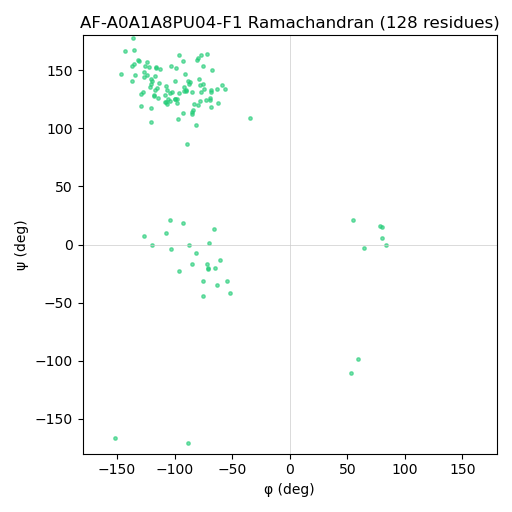A 1
ATOM 707 C C . ASP A 1 88 ? 5.809 -8.024 -15.020 1.00 82.06 88 ASP A C 1
ATOM 709 O O . ASP A 1 88 ? 5.820 -9.120 -15.581 1.00 82.06 88 ASP A O 1
ATOM 713 N N . GLY A 1 89 ? 5.304 -6.940 -15.620 1.00 80.62 89 GLY A N 1
ATOM 714 C CA . GLY A 1 89 ? 4.642 -6.937 -16.925 1.00 80.62 89 GLY A CA 1
ATOM 715 C C . GLY A 1 89 ? 3.181 -7.397 -16.894 1.00 80.62 89 GLY A C 1
ATOM 716 O O . GLY A 1 89 ? 2.579 -7.532 -17.961 1.00 80.62 89 GLY A O 1
ATOM 717 N N . SER A 1 90 ? 2.611 -7.643 -15.711 1.00 86.62 90 SER A N 1
ATOM 718 C CA . SER A 1 90 ? 1.217 -8.055 -15.524 1.00 86.62 90 SER A CA 1
ATOM 719 C C . SER A 1 90 ? 0.266 -6.854 -15.383 1.00 86.62 90 SER A C 1
ATOM 721 O O . SER A 1 90 ? 0.644 -5.708 -15.629 1.00 86.62 90 SER A O 1
ATOM 723 N N . GLU A 1 91 ? -0.996 -7.104 -15.019 1.00 86.81 91 GLU A N 1
ATOM 724 C CA . GLU A 1 91 ? -1.956 -6.049 -14.652 1.00 86.81 91 GLU A CA 1
ATOM 725 C C . GLU A 1 91 ? -1.787 -5.567 -13.199 1.00 86.81 91 GLU A C 1
ATOM 727 O O . GLU A 1 91 ? -2.422 -4.591 -12.792 1.00 86.81 91 GLU A O 1
ATOM 732 N N . HIS A 1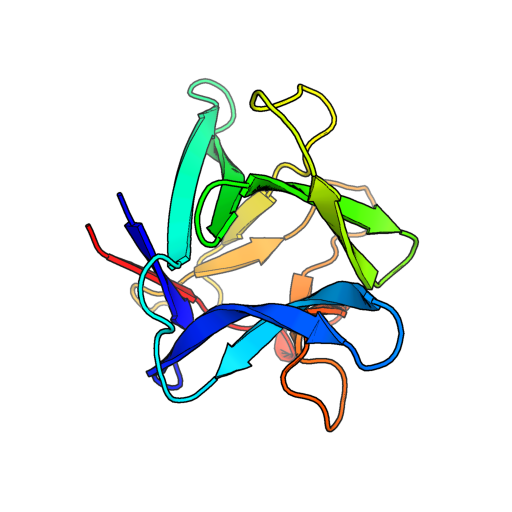 92 ? -0.939 -6.231 -12.408 1.00 90.69 92 HIS A N 1
ATOM 733 C CA . HIS A 1 92 ? -0.634 -5.820 -11.045 1.00 90.69 92 HIS A CA 1
ATOM 734 C C . HIS A 1 92 ? 0.338 -4.637 -11.021 1.00 90.69 92 HIS A C 1
ATOM 736 O O . HIS A 1 92 ? 1.008 -4.312 -12.006 1.00 90.69 92 HIS A O 1
ATOM 742 N N . TYR A 1 93 ? 0.416 -3.971 -9.871 1.00 92.38 93 TYR A N 1
ATOM 743 C CA . TYR A 1 93 ? 1.356 -2.875 -9.677 1.00 92.38 93 TYR A CA 1
ATOM 744 C C . TYR A 1 93 ? 2.054 -2.944 -8.319 1.00 92.38 93 TYR A C 1
ATOM 746 O O . TYR A 1 93 ? 1.439 -3.210 -7.286 1.00 92.38 93 TYR A O 1
ATOM 754 N N . GLY A 1 94 ? 3.340 -2.613 -8.314 1.00 94.06 94 GLY A N 1
ATOM 755 C CA . GLY A 1 94 ? 4.091 -2.271 -7.118 1.00 94.06 94 GLY A CA 1
ATOM 756 C C . GLY A 1 94 ? 3.841 -0.822 -6.705 1.00 94.06 94 GLY A C 1
ATOM 757 O O . GLY A 1 94 ? 3.445 0.027 -7.510 1.00 94.06 94 GLY A O 1
ATOM 758 N N . LEU A 1 95 ? 4.094 -0.526 -5.433 1.00 94.81 95 LEU A N 1
ATOM 759 C CA . LEU A 1 95 ? 4.010 0.826 -4.882 1.00 94.81 95 LEU A CA 1
ATOM 760 C C . LEU A 1 95 ? 5.390 1.295 -4.444 1.00 94.81 95 LEU A C 1
ATOM 762 O O . LEU A 1 95 ? 6.034 0.630 -3.631 1.00 94.81 95 LEU A O 1
ATOM 766 N N . SER A 1 96 ? 5.819 2.459 -4.933 1.00 94.50 96 SER A N 1
ATOM 767 C CA . SER A 1 96 ? 7.105 3.055 -4.563 1.00 94.50 96 SER A CA 1
ATOM 768 C C . SER A 1 96 ? 6.976 4.499 -4.069 1.00 94.50 96 SER A C 1
ATOM 770 O O . SER A 1 96 ? 6.105 5.258 -4.507 1.00 94.50 96 SER A O 1
ATOM 772 N N . THR A 1 97 ? 7.851 4.904 -3.145 1.00 91.44 97 THR A N 1
ATOM 773 C CA . THR A 1 97 ? 7.980 6.304 -2.718 1.00 91.44 97 THR A CA 1
ATOM 774 C C . THR A 1 97 ? 8.788 7.104 -3.729 1.00 91.44 97 THR A C 1
ATOM 776 O O . THR A 1 97 ? 9.828 6.641 -4.201 1.00 91.44 97 THR A O 1
ATOM 779 N N . GLN A 1 98 ? 8.404 8.357 -3.958 1.00 77.44 98 GLN A N 1
ATOM 780 C CA . GLN A 1 98 ? 9.194 9.277 -4.771 1.00 77.44 98 GLN A CA 1
ATOM 781 C C . GLN A 1 98 ? 10.205 10.035 -3.893 1.00 77.44 98 GLN A C 1
ATOM 783 O O . GLN A 1 98 ? 9.925 11.115 -3.382 1.00 77.44 98 GLN A O 1
ATOM 788 N N . ALA A 1 99 ? 11.373 9.434 -3.686 1.00 77.44 99 ALA A N 1
ATOM 789 C CA . ALA A 1 99 ? 12.531 10.046 -3.039 1.00 77.44 99 ALA A CA 1
ATOM 790 C C . ALA A 1 99 ? 13.792 9.711 -3.852 1.00 77.44 99 ALA A C 1
ATOM 792 O O . ALA A 1 99 ? 13.738 8.845 -4.725 1.00 77.44 99 ALA A O 1
ATOM 793 N N . GLU A 1 100 ? 14.912 10.385 -3.570 1.00 75.12 100 GLU A N 1
ATOM 794 C CA . GLU A 1 100 ? 16.207 10.088 -4.209 1.00 75.12 100 GLU A CA 1
ATOM 795 C C . GLU A 1 100 ? 16.552 8.596 -4.089 1.00 75.12 100 GLU A C 1
ATOM 797 O O . GLU A 1 100 ? 16.922 7.949 -5.066 1.00 75.12 100 GLU A O 1
ATOM 802 N N . THR A 1 101 ? 16.295 8.024 -2.912 1.00 84.56 101 THR A N 1
ATOM 803 C CA . THR A 1 101 ? 16.255 6.578 -2.700 1.00 84.56 101 THR A CA 1
ATOM 804 C C . THR A 1 101 ? 14.809 6.095 -2.762 1.00 84.56 101 THR A C 1
ATOM 806 O O . THR A 1 101 ? 14.020 6.343 -1.844 1.00 84.56 101 THR A O 1
ATOM 809 N N . LYS A 1 102 ? 14.453 5.396 -3.845 1.00 90.31 102 LYS A N 1
ATOM 810 C CA . LYS A 1 102 ? 13.147 4.739 -3.965 1.00 90.31 102 LYS A CA 1
ATOM 811 C C . LYS A 1 102 ? 13.002 3.653 -2.903 1.00 90.31 102 LYS A C 1
ATOM 813 O O . LYS A 1 102 ? 13.888 2.822 -2.732 1.00 90.31 102 LYS A O 1
ATOM 818 N N . LEU A 1 103 ? 11.853 3.644 -2.239 1.00 93.75 103 LEU A N 1
ATOM 819 C CA . LEU A 1 103 ? 11.440 2.566 -1.355 1.00 93.75 103 LEU A CA 1
ATOM 820 C C . LEU A 1 103 ? 10.177 1.921 -1.898 1.00 93.75 103 LEU A C 1
ATOM 822 O O . LEU A 1 103 ? 9.224 2.628 -2.215 1.00 93.75 103 LEU A O 1
ATOM 826 N N . TYR A 1 104 ? 10.163 0.600 -1.950 1.00 94.12 104 TYR A N 1
ATOM 827 C CA . TYR A 1 104 ? 9.056 -0.224 -2.403 1.00 94.12 104 TYR A CA 1
ATOM 828 C C . TYR A 1 104 ? 8.283 -0.775 -1.212 1.00 94.12 104 TYR A C 1
ATOM 830 O O . TYR A 1 104 ? 8.879 -1.158 -0.203 1.00 94.12 104 TYR A O 1
ATOM 838 N N . VAL A 1 105 ? 6.956 -0.821 -1.322 1.00 93.69 105 VAL A N 1
ATOM 839 C CA . VAL A 1 105 ? 6.110 -1.474 -0.320 1.00 93.69 105 VAL A CA 1
ATOM 840 C C . VAL A 1 105 ? 6.333 -2.988 -0.396 1.00 93.69 105 VAL A C 1
ATOM 842 O O . VAL A 1 105 ? 6.201 -3.597 -1.457 1.00 93.69 105 VAL A O 1
ATOM 845 N N . THR A 1 106 ? 6.674 -3.590 0.741 1.00 93.31 106 THR A N 1
ATOM 846 C CA . THR A 1 106 ? 6.979 -5.018 0.907 1.00 93.31 106 THR A CA 1
ATOM 847 C C . THR A 1 106 ? 6.301 -5.587 2.161 1.00 93.31 106 THR A C 1
ATOM 849 O O . THR A 1 106 ? 5.679 -4.846 2.924 1.00 93.31 106 THR A O 1
ATOM 852 N N . LEU A 1 107 ? 6.447 -6.892 2.409 1.00 90.31 107 LEU A N 1
ATOM 853 C CA . LEU A 1 107 ? 6.097 -7.548 3.669 1.00 90.31 107 LEU A CA 1
ATOM 854 C C . LEU A 1 107 ? 7.327 -7.692 4.571 1.00 90.31 107 LEU A C 1
ATOM 856 O O . LEU A 1 107 ? 8.370 -8.216 4.180 1.00 90.31 107 LEU A O 1
ATOM 860 N N . CYS A 1 108 ? 7.191 -7.283 5.826 1.00 86.00 108 CYS A N 1
ATOM 861 C CA . CYS A 1 108 ? 8.261 -7.379 6.806 1.00 86.00 108 CYS A CA 1
ATOM 862 C C . CYS A 1 108 ? 8.558 -8.843 7.164 1.00 86.00 108 CYS A C 1
ATOM 864 O O . CYS A 1 108 ? 7.709 -9.551 7.702 1.00 86.00 108 CYS A O 1
ATOM 866 N N . ARG A 1 109 ? 9.789 -9.294 6.876 1.00 64.88 109 ARG A N 1
ATOM 867 C CA . ARG A 1 109 ? 10.286 -10.680 7.018 1.00 64.88 109 ARG A CA 1
ATOM 868 C C . ARG A 1 109 ? 9.677 -11.427 8.226 1.00 64.88 109 ARG A C 1
ATOM 870 O O . ARG A 1 109 ? 10.054 -11.175 9.369 1.00 64.88 109 ARG A O 1
ATOM 877 N N . LYS A 1 110 ? 8.805 -12.410 7.931 1.00 62.00 110 LYS A N 1
ATOM 878 C CA . LYS A 1 110 ? 8.032 -13.309 8.835 1.00 62.00 110 LYS A CA 1
ATOM 879 C C . LYS A 1 110 ? 6.714 -12.777 9.417 1.00 62.00 110 LYS A C 1
ATOM 881 O O . LYS A 1 110 ? 6.055 -13.516 10.146 1.00 62.00 1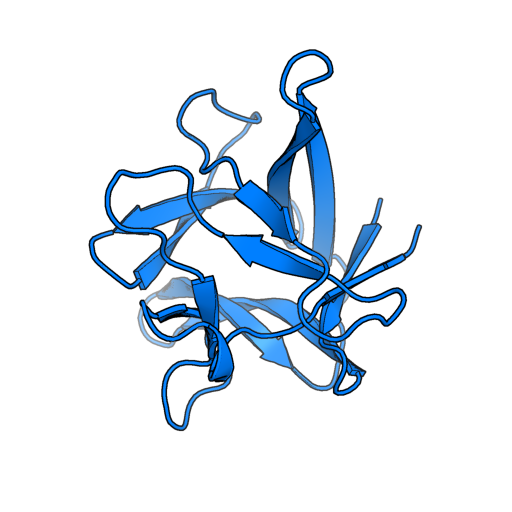10 LYS A O 1
ATOM 886 N N . GLN A 1 111 ? 6.304 -11.553 9.113 1.00 66.62 111 GLN A N 1
ATOM 887 C CA . GLN A 1 111 ? 5.028 -10.999 9.557 1.00 66.62 111 GLN A CA 1
ATOM 888 C C . GLN A 1 111 ? 4.224 -10.529 8.348 1.00 66.62 111 GLN A C 1
ATOM 890 O O . GLN A 1 111 ? 4.768 -10.013 7.380 1.00 66.62 111 GLN A O 1
ATOM 895 N N . ALA A 1 112 ? 2.906 -10.669 8.424 1.00 83.44 112 ALA A N 1
ATOM 896 C CA . ALA A 1 112 ? 1.967 -10.171 7.425 1.00 83.44 112 ALA A CA 1
ATOM 897 C C . ALA A 1 112 ? 1.928 -8.628 7.330 1.00 83.44 112 ALA A C 1
ATOM 899 O O . ALA A 1 112 ? 0.994 -8.090 6.761 1.00 83.44 112 ALA A O 1
ATOM 900 N N . ILE A 1 113 ? 2.884 -7.902 7.916 1.00 89.81 113 ILE A N 1
ATOM 901 C CA . ILE A 1 113 ? 2.859 -6.444 8.076 1.00 89.81 113 ILE A CA 1
ATOM 902 C C . ILE A 1 113 ? 3.556 -5.779 6.894 1.00 89.81 113 ILE A C 1
ATOM 904 O O . ILE A 1 113 ? 4.649 -6.197 6.513 1.00 89.81 113 ILE A O 1
ATOM 908 N N . LEU A 1 114 ? 2.954 -4.719 6.355 1.00 90.69 114 LEU A N 1
ATOM 909 C CA . LEU A 1 114 ? 3.552 -3.941 5.272 1.00 90.69 114 LEU A CA 1
ATOM 910 C C . LEU A 1 114 ? 4.642 -2.985 5.783 1.00 90.69 114 LEU A C 1
ATOM 912 O O . LEU A 1 114 ? 4.470 -2.308 6.797 1.00 90.69 114 LEU A O 1
ATOM 916 N N . CYS A 1 115 ? 5.756 -2.904 5.058 1.00 92.19 115 CYS A N 1
ATOM 917 C CA . CYS A 1 115 ? 6.863 -1.983 5.321 1.00 92.19 115 CYS A CA 1
ATOM 918 C C . CYS A 1 115 ? 7.614 -1.625 4.028 1.00 92.19 115 CYS A C 1
ATOM 920 O O . CYS A 1 115 ? 7.090 -1.852 2.939 1.00 92.19 115 CYS A O 1
ATOM 922 N N . PHE A 1 116 ? 8.802 -1.021 4.128 1.00 93.00 116 PHE A N 1
ATOM 923 C CA . PHE A 1 116 ? 9.575 -0.547 2.980 1.00 93.00 116 PHE A CA 1
ATOM 924 C C . PHE A 1 116 ? 10.886 -1.313 2.767 1.00 93.00 116 PHE A C 1
ATOM 926 O O . PHE A 1 116 ? 11.637 -1.536 3.718 1.00 93.00 116 PHE A O 1
ATOM 933 N N . SER A 1 117 ? 11.206 -1.616 1.506 1.00 92.25 117 SER A N 1
ATOM 934 C CA . SER A 1 117 ? 12.513 -2.127 1.064 1.00 92.25 117 SER A CA 1
ATOM 935 C C . SER A 1 117 ? 13.089 -1.267 -0.061 1.00 92.25 117 SER A C 1
ATOM 937 O O . SER A 1 117 ? 12.355 -0.613 -0.794 1.00 92.25 117 SER A O 1
ATOM 939 N N . GLU A 1 118 ? 14.412 -1.243 -0.190 1.00 92.94 118 GLU A N 1
ATOM 940 C CA . GLU A 1 118 ? 15.097 -0.651 -1.354 1.00 92.94 118 GLU A CA 1
ATOM 941 C C . GLU A 1 118 ? 15.204 -1.658 -2.510 1.00 92.94 118 GLU A C 1
ATOM 943 O O . GLU A 1 118 ? 15.433 -1.267 -3.653 1.00 92.94 118 GLU A O 1
ATOM 948 N N . ASP A 1 119 ? 15.015 -2.948 -2.219 1.00 91.31 119 ASP A N 1
ATOM 949 C CA . ASP A 1 119 ? 15.044 -4.029 -3.196 1.00 91.31 119 ASP A CA 1
ATOM 950 C C . ASP A 1 119 ? 13.674 -4.161 -3.872 1.00 91.31 119 ASP A C 1
ATOM 952 O O . ASP A 1 119 ? 12.670 -4.480 -3.229 1.00 91.31 119 ASP A O 1
ATOM 956 N N . ASN A 1 120 ? 13.620 -3.906 -5.180 1.00 90.69 120 ASN A N 1
ATOM 957 C CA . ASN A 1 120 ? 12.378 -4.003 -5.941 1.00 90.69 120 ASN A CA 1
ATOM 958 C C . ASN A 1 120 ? 11.903 -5.453 -6.121 1.00 90.69 120 ASN A C 1
ATOM 960 O O . ASN A 1 120 ? 10.714 -5.661 -6.345 1.00 90.69 120 ASN A O 1
ATOM 964 N N . SER A 1 121 ? 12.791 -6.445 -5.992 1.00 89.31 121 SER A N 1
ATOM 965 C CA . SER A 1 121 ? 12.424 -7.861 -6.078 1.00 89.31 121 SER A CA 1
ATOM 966 C C . SER A 1 121 ? 11.624 -8.332 -4.861 1.00 89.31 121 SER A C 1
ATOM 968 O O . SER A 1 121 ? 10.890 -9.312 -4.946 1.00 89.31 121 SER A O 1
ATOM 970 N N . GLU A 1 122 ? 11.705 -7.598 -3.745 1.00 89.88 122 GLU A N 1
ATOM 971 C CA . GLU A 1 122 ? 10.882 -7.812 -2.553 1.00 89.88 122 GLU A CA 1
ATOM 972 C C . GLU A 1 122 ? 9.544 -7.039 -2.620 1.00 89.88 122 GLU A C 1
ATOM 974 O O . GLU A 1 122 ? 8.757 -7.096 -1.671 1.00 89.88 122 GLU A O 1
ATOM 979 N N . CYS A 1 123 ? 9.268 -6.281 -3.690 1.00 92.06 123 CYS A N 1
ATOM 980 C CA . CYS A 1 123 ? 8.062 -5.459 -3.783 1.00 92.06 123 CYS A CA 1
ATOM 981 C C . CYS A 1 123 ? 6.804 -6.322 -3.915 1.00 92.06 123 CYS A C 1
ATOM 983 O O . CYS A 1 123 ? 6.661 -7.105 -4.854 1.00 92.06 123 CYS A O 1
ATOM 985 N N . VAL A 1 124 ? 5.855 -6.106 -3.001 1.00 91.56 124 VAL A N 1
ATOM 986 C CA . VAL A 1 124 ? 4.524 -6.708 -3.092 1.00 91.56 124 VAL A CA 1
ATOM 987 C C . VAL A 1 124 ? 3.791 -6.089 -4.271 1.00 91.56 124 VAL A C 1
ATOM 989 O O . VAL A 1 124 ? 3.737 -4.862 -4.401 1.00 91.56 124 VAL A O 1
ATOM 992 N N . GLN A 1 125 ? 3.208 -6.947 -5.101 1.00 93.06 125 GLN A N 1
ATOM 993 C CA . GLN A 1 125 ? 2.322 -6.523 -6.170 1.00 93.06 125 GLN A CA 1
ATOM 994 C C . GLN A 1 125 ? 0.895 -6.434 -5.636 1.00 93.06 125 GLN A C 1
ATOM 996 O O . GLN A 1 125 ? 0.461 -7.263 -4.834 1.00 93.06 125 GLN A O 1
ATOM 1001 N N . PHE A 1 126 ? 0.168 -5.414 -6.072 1.00 91.62 126 PHE A N 1
ATOM 1002 C CA . PHE A 1 126 ? -1.194 -5.152 -5.638 1.00 91.62 126 PHE A CA 1
ATOM 1003 C C . PHE A 1 126 ? -2.157 -5.114 -6.816 1.00 91.62 126 PHE A C 1
ATOM 1005 O O . PHE A 1 126 ? -1.806 -4.724 -7.932 1.00 91.62 126 PHE A O 1
ATOM 1012 N N . ASN A 1 127 ? -3.406 -5.439 -6.514 1.00 90.00 127 ASN A N 1
ATOM 1013 C CA . ASN A 1 127 ? -4.568 -5.102 -7.313 1.00 90.00 127 ASN A CA 1
ATOM 1014 C C . ASN A 1 127 ? -5.595 -4.381 -6.430 1.00 90.00 127 ASN A C 1
ATOM 1016 O O . ASN A 1 127 ? -5.751 -4.660 -5.238 1.00 90.00 127 ASN A O 1
ATOM 1020 N N . ASP A 1 128 ? -6.295 -3.417 -7.017 1.00 82.62 128 ASP A N 1
ATOM 1021 C CA . ASP A 1 128 ? -7.422 -2.755 -6.375 1.00 82.62 128 ASP A CA 1
ATOM 1022 C C . ASP A 1 128 ? -8.706 -3.054 -7.149 1.00 82.62 128 ASP A C 1
ATOM 1024 O O . ASP A 1 128 ? -8.732 -3.051 -8.377 1.00 82.62 128 ASP A O 1
ATOM 1028 N N . THR A 1 129 ? -9.769 -3.388 -6.420 1.00 78.56 129 THR A N 1
ATOM 1029 C CA . THR A 1 129 ? -11.092 -3.694 -6.985 1.00 78.56 129 THR A CA 1
ATOM 1030 C C . THR A 1 129 ? -12.110 -2.669 -6.502 1.00 78.56 129 THR A C 1
ATOM 1032 O O . THR A 1 129 ? -11.906 -2.035 -5.462 1.00 78.56 129 THR A O 1
ATOM 1035 N N . THR A 1 130 ? -13.158 -2.439 -7.302 1.00 66.62 130 THR A N 1
ATOM 1036 C CA . THR A 1 130 ? -14.184 -1.406 -7.051 1.00 66.62 130 THR A CA 1
ATOM 1037 C C . THR A 1 130 ? -15.376 -1.958 -6.289 1.00 66.62 130 THR A C 1
ATOM 1039 O O . THR A 1 130 ? -15.723 -3.133 -6.538 1.00 66.62 130 THR A O 1
#

Nearest PDB structures (foldseek):
  1pz8-assembly3_C  TM=2.311E-01  e=1.766E+00  Gallus gallus
  3pve-assembly2_B  TM=1.937E-01  e=2.723E+00  Mus musculus
  3pve-assembly1_A  TM=1.976E-01  e=2.723E+00  Mus musculus
  8d7y-assembly1_A  TM=2.573E-01  e=6.474E+00  Homo sapiens

Radius of gyration: 13.66 Å; Cα contacts (8 Å, |Δi|>4): 307; chains: 1; bounding box: 32×31×39 Å

Foldseek 3Di:
DKWKAFPVGFTFFWDQDPVRFIFTFTHNDDDPFWHWDWDADPVVRWIFIWITHNHWIWAWDDDPFAIGTDTDPDDDPRGFIWDFDDDPPDPWTWTWGPDPQIWTWAADPPGRTITTDSDCVRTTTMDMDD

Organism: NCBI:txid451742

Secondary structure (DSSP, 8-state):
-BEEEETTS-EEEEEE-TTS-EEEEEESSPPTTEEEEEEE-TTT--EEEEEEETTEEEEEEEETTEEEEEEESS--TTSPPEEEE--SSSS-BEEEE-SSS--EEEE-TTSSBEEEES-GGGPPPEEEE-

Sequence (130 aa):
MHVLMTDEGKYVVVQRSSKEQHQLAAVDTQSPGTSVEIKTDEDSKKVAFCFVHKSTRYILKKHEKTLELEPSSEPRPDNIWFSKENLDGSEHYGLSTQAETKLYVTLCRKQAILCFSEDNSECVQFNDTT

Solvent-accessible surface area (backbone atoms only — not comparable to full-atom values): 7284 Å² total; per-residue (Å²): 114,26,49,45,27,36,76,89,66,22,28,58,39,82,41,76,44,100,80,75,47,51,36,49,29,51,33,89,65,80,59,87,55,57,40,33,47,78,45,72,41,84,91,76,65,28,38,31,59,35,41,33,48,75,89,46,36,26,35,37,37,77,55,92,55,41,51,40,56,44,81,38,96,62,95,57,93,83,39,53,57,25,43,78,37,70,81,82,79,60,95,45,29,27,42,31,41,88,51,98,72,51,34,20,38,19,64,41,91,96,44,53,34,48,22,48,34,74,51,68,90,60,36,44,35,32,47,76,47,115